Protein AF-A0A931T367-F1 (afdb_monomer_lite)

Structure (mmCIF, N/CA/C/O backbone):
data_AF-A0A931T367-F1
#
_entry.id   AF-A0A931T367-F1
#
loop_
_atom_site.group_PDB
_atom_site.id
_atom_site.type_symbol
_atom_site.label_atom_id
_atom_site.label_alt_id
_atom_site.label_comp_id
_atom_site.label_asym_id
_atom_site.label_entity_id
_atom_site.label_seq_id
_atom_site.pdbx_PDB_ins_code
_atom_site.Cartn_x
_atom_site.Cartn_y
_atom_site.Cartn_z
_atom_site.occupancy
_atom_site.B_iso_or_equiv
_atom_site.auth_seq_id
_atom_site.auth_comp_id
_atom_site.auth_asym_id
_atom_site.auth_atom_id
_atom_site.pdbx_PDB_model_num
ATOM 1 N N . MET A 1 1 ? -8.261 39.436 -50.505 1.00 39.38 1 MET A N 1
ATOM 2 C CA . MET A 1 1 ? -7.561 38.138 -50.625 1.00 39.38 1 MET A CA 1
ATOM 3 C C . MET A 1 1 ? -7.358 37.587 -49.219 1.00 39.38 1 MET A C 1
ATOM 5 O O . MET A 1 1 ? -6.882 38.332 -48.379 1.00 39.38 1 MET A O 1
ATOM 9 N N . ARG A 1 2 ? -7.862 36.361 -49.002 1.00 39.88 2 ARG A N 1
ATOM 10 C CA . ARG A 1 2 ? -7.730 35.391 -47.885 1.00 39.88 2 ARG A CA 1
ATOM 11 C C . ARG A 1 2 ? -6.931 35.831 -46.643 1.00 39.88 2 ARG A C 1
ATOM 13 O O . ARG A 1 2 ? -5.766 36.168 -46.765 1.00 39.88 2 ARG A O 1
ATOM 20 N N . ALA A 1 3 ? -7.563 35.941 -45.473 1.00 45.44 3 ALA A N 1
ATOM 21 C CA . ALA A 1 3 ? -8.066 34.885 -44.566 1.00 45.44 3 ALA A CA 1
ATOM 22 C C . ALA A 1 3 ? -7.026 34.544 -43.485 1.00 45.44 3 ALA A C 1
ATOM 24 O O . ALA A 1 3 ? -5.848 34.374 -43.778 1.00 45.44 3 ALA A O 1
ATOM 25 N N . GLY A 1 4 ? -7.498 34.548 -42.236 1.00 50.75 4 GLY A N 1
ATOM 26 C CA . GLY A 1 4 ? -6.706 34.659 -41.017 1.00 50.75 4 GLY A CA 1
ATOM 27 C C . GLY A 1 4 ? -5.719 33.524 -40.768 1.00 50.75 4 GLY A C 1
ATOM 28 O O . GLY A 1 4 ? -5.915 32.383 -41.181 1.00 50.75 4 GLY A O 1
ATOM 29 N N . ALA A 1 5 ? -4.661 33.880 -40.046 1.00 51.25 5 ALA A N 1
ATOM 30 C CA . ALA A 1 5 ? -3.706 32.948 -39.476 1.00 51.25 5 ALA A CA 1
ATOM 31 C C . ALA A 1 5 ? -4.426 31.938 -38.564 1.00 51.25 5 ALA A C 1
ATOM 33 O O . ALA A 1 5 ? -5.215 32.358 -37.711 1.00 51.25 5 ALA A O 1
ATOM 34 N N . PRO A 1 6 ? -4.160 30.625 -38.677 1.00 49.66 6 PRO A N 1
ATOM 35 C CA . PRO A 1 6 ? -4.564 29.704 -37.636 1.00 49.66 6 PRO A CA 1
ATOM 36 C C . PRO A 1 6 ? -3.592 29.870 -36.466 1.00 49.66 6 PRO A C 1
ATOM 38 O O . PRO A 1 6 ? -2.396 29.608 -36.589 1.00 49.66 6 PRO A O 1
ATOM 41 N N . ALA A 1 7 ? -4.111 30.314 -35.323 1.00 56.41 7 ALA A N 1
ATOM 42 C CA . ALA A 1 7 ? -3.457 30.122 -34.039 1.00 56.41 7 ALA A CA 1
ATOM 43 C C . ALA A 1 7 ? -3.343 28.608 -33.805 1.00 56.41 7 ALA A C 1
ATOM 45 O O . ALA A 1 7 ? -4.299 27.958 -33.382 1.00 56.41 7 ALA A O 1
ATOM 46 N N . VAL A 1 8 ? -2.199 28.025 -34.165 1.00 53.56 8 VAL A N 1
ATOM 47 C CA . VAL A 1 8 ? -1.907 26.626 -33.862 1.00 53.56 8 VAL A CA 1
ATOM 48 C C . VAL A 1 8 ? -1.686 26.551 -32.356 1.00 53.56 8 VAL A C 1
ATOM 50 O O . VAL A 1 8 ? -0.699 27.053 -31.826 1.00 53.56 8 VAL A O 1
ATOM 53 N N . TYR A 1 9 ? -2.677 25.992 -31.671 1.00 52.44 9 TYR A N 1
ATOM 54 C CA . TYR A 1 9 ? -2.682 25.739 -30.238 1.00 52.44 9 TYR A CA 1
ATOM 55 C C . TYR A 1 9 ? -1.512 24.799 -29.908 1.00 52.44 9 TYR A C 1
ATOM 57 O O . TYR A 1 9 ? -1.572 23.599 -30.177 1.00 52.44 9 TYR A O 1
ATOM 65 N N . SER A 1 10 ? -0.419 25.336 -29.365 1.00 56.19 10 SER A N 1
ATOM 66 C CA . SER A 1 10 ? 0.663 24.516 -28.819 1.00 56.19 10 SER A CA 1
ATOM 67 C C . SER A 1 10 ? 0.152 23.808 -27.567 1.00 56.19 10 SER A C 1
ATOM 69 O O . SER A 1 10 ? 0.165 24.375 -26.479 1.00 56.19 10 SER A O 1
ATOM 71 N N . PHE A 1 11 ? -0.308 22.565 -27.704 1.00 62.78 11 PHE A N 1
ATOM 72 C CA . PHE A 1 11 ? -0.511 21.683 -26.557 1.00 62.78 11 PHE A CA 1
ATOM 73 C C . PHE A 1 11 ? 0.864 21.187 -26.088 1.00 62.78 11 PHE A C 1
ATOM 75 O O . PHE A 1 11 ? 1.372 20.162 -26.546 1.00 62.78 11 PHE A O 1
ATOM 82 N N . SER A 1 12 ? 1.523 21.959 -25.227 1.00 79.06 12 SER A N 1
ATOM 83 C CA . SER A 1 12 ? 2.775 21.550 -24.595 1.00 79.06 12 SER A CA 1
ATOM 84 C C . SER A 1 12 ? 2.470 20.654 -23.394 1.00 79.06 12 SER A C 1
ATOM 86 O O . SER A 1 12 ? 2.177 21.151 -22.312 1.00 79.06 12 SER A O 1
ATOM 88 N N . MET A 1 13 ? 2.539 19.339 -23.602 1.00 83.81 13 MET A N 1
ATOM 89 C CA . MET A 1 13 ? 2.436 18.334 -22.538 1.00 83.81 13 MET A CA 1
ATOM 90 C C . MET A 1 13 ? 3.647 18.401 -21.594 1.00 83.81 13 MET A C 1
ATOM 92 O O . MET A 1 13 ? 4.792 18.467 -22.069 1.00 83.81 13 MET A O 1
ATOM 96 N N . THR A 1 14 ? 3.404 18.341 -20.285 1.00 91.19 14 THR A N 1
ATOM 97 C CA . THR A 1 14 ? 4.441 18.355 -19.242 1.00 91.19 14 THR A CA 1
ATOM 98 C C . THR A 1 14 ? 5.245 17.048 -19.229 1.00 91.19 14 THR A C 1
ATOM 100 O O . THR A 1 14 ? 4.856 16.039 -19.823 1.00 91.19 14 THR A O 1
ATOM 103 N N . LEU A 1 15 ? 6.414 17.049 -18.578 1.00 87.62 15 LEU A N 1
ATOM 104 C CA . LEU A 1 15 ? 7.234 15.838 -18.447 1.00 87.62 15 LEU A CA 1
ATOM 105 C C . LEU A 1 15 ? 6.513 14.746 -17.639 1.00 87.62 15 LEU A C 1
ATOM 107 O O . LEU A 1 15 ? 6.605 13.572 -17.988 1.00 87.62 15 LEU A O 1
ATOM 111 N N . GLU A 1 16 ? 5.756 15.138 -16.615 1.00 89.12 16 GLU A N 1
ATOM 112 C CA . GLU A 1 16 ? 4.952 14.231 -15.792 1.00 89.12 16 GLU A CA 1
ATOM 113 C C . GLU A 1 16 ? 3.849 13.561 -16.615 1.00 89.12 16 GLU A C 1
ATOM 115 O O . GLU A 1 16 ? 3.730 12.338 -16.603 1.00 89.12 16 GLU A O 1
ATOM 120 N N . GLU A 1 17 ? 3.101 14.334 -17.407 1.00 91.38 17 GLU A N 1
ATOM 121 C CA . GLU A 1 17 ? 2.050 13.814 -18.291 1.00 91.38 17 GLU A CA 1
ATOM 122 C C . GLU A 1 17 ? 2.619 12.856 -19.351 1.00 91.38 17 GLU A C 1
ATOM 124 O O . GLU A 1 17 ? 2.017 11.823 -19.664 1.00 91.38 17 GLU A O 1
ATOM 129 N N . LYS A 1 18 ? 3.810 13.164 -19.887 1.00 91.50 18 LYS A N 1
ATOM 130 C CA . LYS A 1 18 ? 4.534 12.265 -20.801 1.00 91.50 18 LYS A CA 1
ATOM 131 C C . LYS A 1 18 ? 4.945 10.973 -20.100 1.00 91.50 18 LYS A C 1
ATOM 133 O O . LYS A 1 18 ? 4.772 9.903 -20.679 1.00 91.50 18 LYS A O 1
ATOM 138 N N . GLY A 1 19 ? 5.460 11.066 -18.874 1.00 92.38 19 GLY A N 1
ATOM 139 C CA . GLY A 1 19 ? 5.850 9.916 -18.061 1.00 92.38 19 GLY A CA 1
ATOM 140 C C . GLY A 1 19 ? 4.665 9.008 -17.741 1.00 92.38 19 GLY A C 1
ATOM 141 O O . GLY A 1 19 ? 4.730 7.806 -17.986 1.00 92.38 19 GLY A O 1
ATOM 142 N N . GLN A 1 20 ? 3.548 9.583 -17.291 1.00 95.06 20 GLN A N 1
ATOM 143 C CA . GLN A 1 20 ? 2.322 8.840 -16.998 1.00 95.06 20 GLN A CA 1
ATOM 144 C C . GLN A 1 20 ? 1.791 8.103 -18.232 1.00 95.06 20 GLN A C 1
ATOM 146 O O . GLN A 1 20 ? 1.435 6.930 -18.142 1.00 95.06 20 GLN A O 1
ATOM 151 N N . ARG A 1 21 ? 1.794 8.753 -19.404 1.00 95.19 21 ARG A N 1
ATOM 152 C CA . ARG A 1 21 ? 1.399 8.109 -20.666 1.00 95.19 21 ARG A CA 1
ATOM 153 C C . ARG A 1 21 ? 2.351 6.992 -21.076 1.00 95.19 21 ARG A C 1
ATOM 155 O O . ARG A 1 21 ? 1.885 5.915 -21.430 1.00 95.19 21 ARG A O 1
ATOM 162 N N . ALA A 1 22 ? 3.660 7.238 -21.037 1.00 95.44 22 ALA A N 1
ATOM 163 C CA . ALA A 1 22 ? 4.663 6.257 -21.447 1.00 95.44 22 ALA A CA 1
ATOM 164 C C . ALA A 1 22 ? 4.643 4.994 -20.571 1.00 95.44 22 ALA A C 1
ATOM 166 O O . ALA A 1 22 ? 4.891 3.900 -21.069 1.00 95.44 22 ALA A O 1
ATOM 167 N N . LEU A 1 23 ? 4.324 5.145 -19.284 1.00 94.56 23 LEU A N 1
ATOM 168 C CA . LEU A 1 23 ? 4.218 4.044 -18.326 1.00 94.56 23 LEU A CA 1
ATOM 169 C C . LEU A 1 23 ? 2.829 3.387 -18.292 1.00 94.56 23 LEU A C 1
ATOM 171 O O . LEU A 1 23 ? 2.621 2.483 -17.487 1.00 94.56 23 LEU A O 1
ATOM 175 N N . GLU A 1 24 ? 1.877 3.845 -19.114 1.00 97.50 24 GLU A N 1
ATOM 176 C CA . GLU A 1 24 ? 0.459 3.467 -19.023 1.00 97.50 24 GLU A CA 1
ATOM 177 C C . GLU A 1 24 ? -0.078 3.566 -17.580 1.00 97.50 24 GLU A C 1
ATOM 179 O O . GLU A 1 24 ? -0.768 2.668 -17.092 1.00 97.50 24 GLU A O 1
ATOM 184 N N . TRP A 1 25 ? 0.265 4.647 -16.871 1.00 96.56 25 TRP A N 1
ATOM 185 C CA . TRP A 1 25 ? 0.099 4.745 -15.419 1.00 96.56 25 TRP A CA 1
ATOM 186 C C . TRP A 1 25 ? -1.339 4.467 -14.972 1.00 96.56 25 TRP A C 1
ATOM 188 O O . TRP A 1 25 ? -1.551 3.607 -14.123 1.00 96.56 25 TRP A O 1
ATOM 198 N N . ASP A 1 26 ? -2.340 5.065 -15.622 1.00 96.88 26 ASP A N 1
ATOM 199 C CA . ASP A 1 26 ? -3.761 4.833 -15.309 1.00 96.88 26 ASP A CA 1
ATOM 200 C C . ASP A 1 26 ? -4.159 3.351 -15.385 1.00 96.88 26 ASP A C 1
ATOM 202 O O . ASP A 1 26 ? -4.927 2.848 -14.559 1.00 96.88 26 ASP A O 1
ATOM 206 N N . ARG A 1 27 ? -3.610 2.619 -16.360 1.00 98.06 27 ARG A N 1
ATOM 207 C CA . ARG A 1 27 ? -3.857 1.184 -16.520 1.00 98.06 27 ARG A CA 1
ATOM 208 C C . ARG A 1 27 ? -3.215 0.393 -15.384 1.00 98.06 27 ARG A C 1
ATOM 210 O O . ARG A 1 27 ? -3.835 -0.539 -14.867 1.00 98.06 27 ARG A O 1
ATOM 217 N N . LEU A 1 28 ? -2.004 0.767 -14.971 1.00 96.44 28 LEU A N 1
ATOM 218 C CA . LEU A 1 28 ? -1.343 0.179 -13.808 1.00 96.44 28 LEU A CA 1
ATOM 219 C C . LEU A 1 28 ? -2.154 0.428 -12.528 1.00 96.44 28 LEU A C 1
ATOM 221 O O . LEU A 1 28 ? -2.442 -0.527 -11.805 1.00 96.44 28 LEU A O 1
ATOM 225 N N . LEU A 1 29 ? -2.595 1.667 -12.282 1.00 97.69 29 LEU A N 1
ATOM 226 C CA . LEU A 1 29 ? -3.424 2.020 -11.123 1.00 97.69 29 LEU A CA 1
ATOM 227 C C . LEU A 1 29 ? -4.724 1.206 -11.095 1.00 97.69 29 LEU A C 1
ATOM 229 O O . LEU A 1 29 ? -5.084 0.651 -10.055 1.00 97.69 29 LEU A O 1
ATOM 233 N N . ALA A 1 30 ? -5.389 1.045 -12.243 1.00 98.31 30 ALA A N 1
ATOM 234 C CA . ALA A 1 30 ? -6.577 0.204 -12.362 1.00 98.31 30 ALA A CA 1
ATOM 235 C C . ALA A 1 30 ? -6.286 -1.275 -12.040 1.00 98.31 30 ALA A C 1
ATOM 237 O O . ALA A 1 30 ? -7.068 -1.931 -11.346 1.00 98.31 30 ALA A O 1
ATOM 238 N N . HIS A 1 31 ? -5.149 -1.809 -12.500 1.00 97.88 31 HIS A N 1
ATOM 239 C CA . HIS A 1 31 ? -4.741 -3.186 -12.211 1.00 97.88 31 HIS A CA 1
ATOM 240 C C . HIS A 1 31 ? -4.412 -3.430 -10.734 1.00 97.88 31 HIS A C 1
ATOM 242 O O . HIS A 1 31 ? -4.719 -4.519 -10.232 1.00 97.88 31 HIS A O 1
ATOM 248 N N . LEU A 1 32 ? -3.816 -2.446 -10.054 1.00 96.38 32 LEU A N 1
ATOM 249 C CA . LEU A 1 32 ? -3.560 -2.487 -8.612 1.00 96.38 32 LEU A CA 1
ATOM 250 C C . LEU A 1 32 ? -4.870 -2.393 -7.824 1.00 96.38 32 LEU A C 1
ATOM 252 O O . LEU A 1 32 ? -5.143 -3.232 -6.969 1.00 96.38 32 LEU A O 1
ATOM 256 N N . ALA A 1 33 ? -5.728 -1.435 -8.176 1.00 97.69 33 ALA A N 1
ATOM 257 C CA . ALA A 1 33 ? -7.015 -1.210 -7.528 1.00 97.69 33 ALA A CA 1
ATOM 258 C C . ALA A 1 33 ? -7.934 -2.441 -7.595 1.00 97.69 33 ALA A C 1
ATOM 260 O O . ALA A 1 33 ? -8.630 -2.748 -6.630 1.00 97.69 33 ALA A O 1
ATOM 261 N N . ALA A 1 34 ? -7.905 -3.183 -8.706 1.00 97.75 34 ALA A N 1
ATOM 262 C CA . ALA A 1 34 ? -8.657 -4.428 -8.866 1.00 97.75 34 ALA A CA 1
ATOM 263 C C . ALA A 1 34 ? -8.182 -5.576 -7.951 1.00 97.75 34 ALA A C 1
ATOM 265 O O . ALA A 1 34 ? -8.910 -6.549 -7.777 1.00 97.75 34 ALA A O 1
ATOM 266 N N . ARG A 1 35 ? -6.972 -5.481 -7.385 1.00 93.56 35 ARG A N 1
ATOM 267 C CA . ARG A 1 35 ? -6.368 -6.487 -6.492 1.00 93.56 35 ARG A CA 1
ATOM 268 C C . ARG A 1 35 ? -6.320 -6.045 -5.032 1.00 93.56 35 ARG A C 1
ATOM 270 O O . ARG A 1 35 ? -5.871 -6.810 -4.184 1.00 93.56 35 ARG A O 1
ATOM 277 N N . ALA A 1 36 ? -6.761 -4.826 -4.731 1.00 91.69 36 ALA A N 1
ATOM 278 C CA . ALA A 1 36 ? -6.803 -4.333 -3.367 1.00 91.69 36 ALA A CA 1
ATOM 279 C C . ALA A 1 36 ? -7.840 -5.112 -2.541 1.00 91.69 36 ALA A C 1
ATOM 281 O O . ALA A 1 36 ? -8.985 -5.278 -2.958 1.00 91.69 36 ALA A O 1
ATOM 282 N N . ALA A 1 37 ? -7.441 -5.551 -1.346 1.00 88.81 37 ALA A N 1
ATOM 283 C CA . ALA A 1 37 ? -8.303 -6.312 -0.440 1.00 88.81 37 ALA A CA 1
ATOM 284 C C . ALA A 1 37 ? -9.363 -5.449 0.275 1.00 88.81 37 ALA A C 1
ATOM 286 O O . ALA A 1 37 ? -10.316 -5.984 0.835 1.00 88.81 37 ALA A O 1
ATOM 287 N N . THR A 1 38 ? -9.204 -4.121 0.276 1.00 88.75 38 THR A N 1
ATOM 288 C CA . THR A 1 38 ? -10.078 -3.180 0.996 1.00 88.75 38 THR A CA 1
ATOM 289 C C . THR A 1 38 ? -10.486 -2.009 0.103 1.00 88.75 38 THR A C 1
ATOM 291 O O . THR A 1 38 ? -9.779 -1.655 -0.845 1.00 88.75 38 THR A O 1
ATOM 294 N N . SER A 1 39 ? -11.621 -1.374 0.412 1.00 89.62 39 SER A N 1
ATOM 295 C CA . SER A 1 39 ? -12.085 -0.161 -0.282 1.00 89.62 39 SER A CA 1
ATOM 296 C C . SER A 1 39 ? -11.087 0.993 -0.147 1.00 89.62 39 SER A C 1
ATOM 298 O O . SER A 1 39 ? -10.795 1.660 -1.136 1.00 89.62 39 SER A O 1
ATOM 300 N N . LEU A 1 40 ? -10.502 1.166 1.043 1.00 91.62 40 LEU A N 1
ATOM 301 C CA . LEU A 1 40 ? -9.431 2.132 1.293 1.00 91.62 40 LEU A CA 1
ATOM 302 C C . LEU A 1 40 ? -8.195 1.843 0.435 1.00 91.62 40 LEU A C 1
ATOM 304 O O . LEU A 1 40 ? -7.659 2.749 -0.195 1.00 91.62 40 LEU A O 1
ATOM 308 N N . GLY A 1 41 ? -7.758 0.582 0.366 1.00 92.12 41 GLY A N 1
ATOM 309 C CA . GLY A 1 41 ? -6.638 0.181 -0.486 1.00 92.12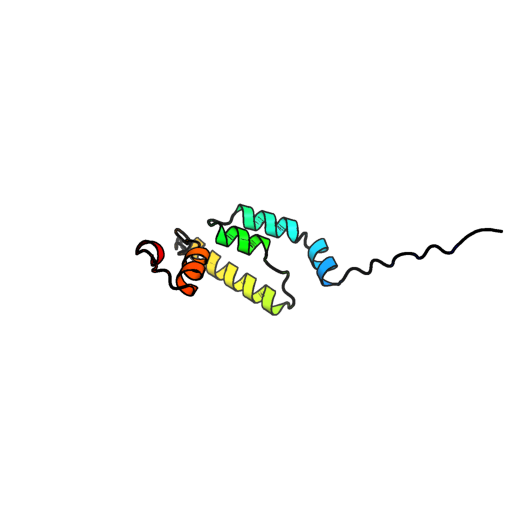 41 GLY A CA 1
ATOM 310 C C . GLY A 1 41 ? -6.923 0.449 -1.963 1.00 92.12 41 GLY A C 1
ATOM 311 O O . GLY A 1 41 ? -6.069 0.977 -2.668 1.00 92.12 41 GLY A O 1
ATOM 312 N N . ARG A 1 42 ? -8.151 0.168 -2.418 1.00 95.12 42 ARG A N 1
ATOM 313 C CA . ARG A 1 42 ? -8.591 0.453 -3.788 1.00 95.12 42 ARG A CA 1
ATOM 314 C C . ARG A 1 42 ? -8.515 1.945 -4.104 1.00 95.12 42 ARG A C 1
ATOM 316 O O . ARG A 1 42 ? -7.977 2.307 -5.145 1.00 95.12 42 ARG A O 1
ATOM 323 N N . GLU A 1 43 ? -9.035 2.794 -3.221 1.00 95.50 43 GLU A N 1
ATOM 324 C CA . GLU A 1 43 ? -8.952 4.253 -3.359 1.00 95.50 43 GLU A CA 1
ATOM 325 C C . GLU A 1 43 ? -7.492 4.713 -3.416 1.00 95.50 43 GLU A C 1
ATOM 327 O O . GLU A 1 43 ? -7.111 5.418 -4.347 1.00 95.50 43 GLU A O 1
ATOM 332 N N . ARG A 1 44 ? -6.648 4.227 -2.494 1.00 94.75 44 ARG A N 1
ATOM 333 C CA . ARG A 1 44 ? -5.213 4.546 -2.463 1.00 94.75 44 ARG A CA 1
ATOM 334 C C . ARG A 1 44 ? -4.492 4.156 -3.749 1.00 94.75 44 ARG A C 1
ATOM 336 O O . ARG A 1 44 ? -3.682 4.942 -4.231 1.00 94.75 44 ARG A O 1
ATOM 343 N N . CYS A 1 45 ? -4.792 2.986 -4.316 1.00 96.69 45 CYS A N 1
ATOM 344 C CA . CYS A 1 45 ? -4.238 2.567 -5.601 1.00 96.69 45 CYS A CA 1
ATOM 345 C C . CYS A 1 45 ? -4.669 3.491 -6.741 1.00 96.69 45 CYS A C 1
ATOM 347 O O . CYS A 1 45 ? -3.852 3.788 -7.596 1.00 96.69 45 CYS A O 1
ATOM 349 N N . LEU A 1 46 ? -5.920 3.958 -6.772 1.00 97.75 46 LEU A N 1
ATOM 350 C CA . LEU A 1 46 ? -6.408 4.832 -7.848 1.00 97.75 46 LEU A CA 1
ATOM 351 C C . LEU A 1 46 ? -5.833 6.251 -7.786 1.00 97.75 46 LEU A C 1
ATOM 353 O O . LEU A 1 46 ? -5.803 6.935 -8.803 1.00 97.75 46 LEU A O 1
ATOM 357 N N . THR A 1 47 ? -5.386 6.696 -6.613 1.00 96.31 47 THR A N 1
ATOM 358 C CA . THR A 1 47 ? -4.849 8.048 -6.406 1.00 96.31 47 THR A CA 1
ATOM 359 C C . THR A 1 47 ? -3.328 8.078 -6.255 1.00 96.31 47 THR A C 1
ATOM 361 O O . THR A 1 47 ? -2.792 9.087 -5.800 1.00 96.31 47 THR A O 1
ATOM 364 N N . LEU A 1 48 ? -2.622 6.978 -6.539 1.00 94.88 48 LEU A N 1
ATOM 365 C CA . LEU A 1 48 ? -1.172 6.916 -6.353 1.00 94.88 48 LEU A CA 1
ATOM 366 C C . LEU A 1 48 ? -0.473 7.797 -7.409 1.00 94.88 48 LEU A C 1
ATOM 368 O O . LEU A 1 48 ? -0.593 7.519 -8.609 1.00 94.88 48 LEU A O 1
ATOM 372 N N . PRO A 1 49 ? 0.254 8.854 -7.003 1.00 93.25 49 PRO A N 1
ATOM 373 C CA . PRO A 1 49 ? 0.954 9.703 -7.953 1.00 93.25 49 PRO A CA 1
ATOM 374 C C . PRO A 1 49 ? 2.158 8.965 -8.542 1.00 93.25 49 PRO A C 1
ATOM 376 O O . PRO A 1 49 ? 2.751 8.095 -7.899 1.00 93.25 49 PRO A O 1
ATOM 379 N N . LEU A 1 50 ? 2.552 9.353 -9.756 1.00 93.75 50 LEU A N 1
ATOM 380 C CA . LEU A 1 50 ? 3.875 9.000 -10.257 1.00 93.75 50 LEU A CA 1
ATOM 381 C C . LEU A 1 50 ? 4.919 9.668 -9.348 1.00 93.75 50 LEU A C 1
ATOM 383 O O . LEU A 1 50 ? 4.784 10.848 -9.024 1.00 93.75 50 LEU A O 1
ATOM 387 N N . ALA A 1 51 ? 5.934 8.919 -8.919 1.00 94.12 51 ALA A N 1
ATOM 388 C CA . ALA A 1 51 ? 6.996 9.461 -8.077 1.00 94.12 51 ALA A CA 1
ATOM 389 C C . ALA A 1 51 ? 7.728 10.605 -8.799 1.00 94.12 51 ALA A C 1
ATOM 391 O O . ALA A 1 51 ? 8.071 10.470 -9.975 1.00 94.12 51 ALA A O 1
ATOM 392 N N . ALA A 1 52 ? 7.976 11.707 -8.090 1.00 91.50 52 ALA A N 1
ATOM 393 C CA . ALA A 1 52 ? 8.679 12.863 -8.646 1.00 91.50 52 ALA A CA 1
ATOM 394 C C . ALA A 1 52 ? 10.190 12.609 -8.738 1.00 91.50 52 ALA A C 1
ATOM 396 O O . ALA A 1 52 ? 10.846 13.073 -9.664 1.00 91.50 52 ALA A O 1
ATOM 397 N N . GLU A 1 53 ? 1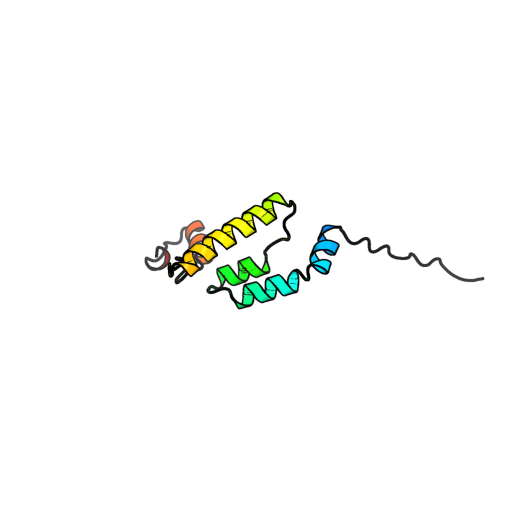0.723 11.817 -7.803 1.00 94.00 53 GLU A N 1
ATOM 398 C CA . GLU A 1 53 ? 12.140 11.476 -7.720 1.00 94.00 53 GLU A CA 1
ATOM 399 C C . GLU A 1 53 ? 12.369 9.963 -7.772 1.00 94.00 53 GLU A C 1
ATOM 401 O O . GLU A 1 53 ? 11.576 9.155 -7.279 1.00 94.00 53 GLU A O 1
ATOM 406 N N . VAL A 1 54 ? 13.521 9.562 -8.311 1.00 94.56 54 VAL A N 1
ATOM 407 C CA . VAL A 1 54 ? 13.902 8.143 -8.402 1.00 94.56 54 VAL A CA 1
ATOM 408 C C . VAL A 1 54 ? 14.040 7.502 -7.016 1.00 94.56 54 VAL A C 1
ATOM 410 O O . VAL A 1 54 ? 13.733 6.321 -6.864 1.00 94.56 54 VAL A O 1
ATOM 413 N N . SER A 1 55 ? 14.486 8.249 -6.001 1.00 97.75 55 SER A N 1
ATOM 414 C CA . SER A 1 55 ? 14.586 7.748 -4.622 1.00 97.75 55 SER A CA 1
ATOM 415 C C . SER A 1 55 ? 13.224 7.339 -4.064 1.00 97.75 55 SER A C 1
ATOM 417 O O . SER A 1 55 ? 13.098 6.227 -3.565 1.00 97.75 55 SER A O 1
ATOM 419 N N . GLN A 1 56 ? 12.191 8.164 -4.257 1.00 97.00 56 GLN A N 1
ATOM 420 C CA . GLN A 1 56 ? 10.820 7.871 -3.822 1.00 97.00 56 GLN A CA 1
ATOM 421 C C . GLN A 1 56 ? 10.275 6.599 -4.484 1.00 97.00 56 GLN A C 1
ATOM 423 O O . GLN A 1 56 ? 9.657 5.762 -3.830 1.00 97.00 56 GLN A O 1
ATOM 428 N N . ALA A 1 57 ? 10.537 6.419 -5.785 1.00 94.88 57 ALA A N 1
ATOM 429 C CA . ALA A 1 57 ? 10.151 5.196 -6.487 1.00 94.88 57 ALA A CA 1
ATOM 430 C C . ALA A 1 57 ? 10.871 3.961 -5.920 1.00 94.88 57 ALA A C 1
ATOM 432 O O . ALA A 1 57 ? 10.260 2.906 -5.757 1.00 94.88 57 ALA A O 1
ATOM 433 N N . ARG A 1 58 ? 12.167 4.083 -5.605 1.00 98.06 58 ARG A N 1
ATOM 434 C CA . ARG A 1 58 ? 12.956 2.995 -5.007 1.00 98.06 58 ARG A CA 1
ATOM 435 C C . ARG A 1 58 ? 12.470 2.639 -3.608 1.00 98.06 58 ARG A C 1
ATOM 437 O O . ARG A 1 58 ? 12.366 1.455 -3.315 1.00 98.06 58 ARG A O 1
ATOM 444 N N . GLU A 1 59 ? 12.149 3.632 -2.787 1.00 98.12 59 GLU A N 1
ATOM 445 C CA . GLU A 1 59 ? 11.588 3.437 -1.446 1.00 98.12 59 GLU A CA 1
ATOM 446 C C . GLU A 1 59 ? 10.254 2.684 -1.512 1.00 98.12 59 GLU A C 1
ATOM 448 O O . GLU A 1 59 ? 10.119 1.629 -0.898 1.00 98.12 59 GLU A O 1
ATOM 453 N N . ALA A 1 60 ? 9.315 3.121 -2.359 1.00 95.62 60 ALA A N 1
ATOM 454 C CA . ALA A 1 60 ? 8.028 2.437 -2.525 1.00 95.62 60 ALA A CA 1
ATOM 455 C C . ALA A 1 60 ? 8.176 0.982 -3.028 1.00 95.62 60 ALA A C 1
ATOM 457 O O . ALA A 1 60 ? 7.447 0.078 -2.607 1.00 95.62 60 ALA A O 1
ATOM 458 N N . LEU A 1 61 ? 9.135 0.727 -3.926 1.00 96.44 61 LEU A N 1
ATOM 459 C CA . LEU A 1 61 ? 9.447 -0.628 -4.395 1.00 96.44 61 LEU A CA 1
ATOM 460 C C . LEU A 1 61 ? 10.099 -1.485 -3.302 1.00 96.44 61 LEU A C 1
ATOM 462 O O . LEU A 1 61 ? 9.834 -2.687 -3.235 1.00 96.44 61 LEU A O 1
ATOM 466 N N . GLN A 1 62 ? 10.926 -0.883 -2.448 1.00 98.25 62 GLN A N 1
ATOM 467 C CA . GLN A 1 62 ? 11.544 -1.552 -1.309 1.00 98.25 62 GLN A CA 1
ATOM 468 C C . GLN A 1 62 ? 10.481 -1.961 -0.280 1.00 98.25 62 GLN A C 1
ATOM 470 O O . GLN A 1 62 ? 10.418 -3.138 0.069 1.00 98.25 62 GLN A O 1
ATOM 475 N N . GLU A 1 63 ? 9.572 -1.058 0.100 1.00 96.00 63 GLU A N 1
ATOM 476 C CA . GLU A 1 63 ? 8.427 -1.368 0.975 1.00 96.00 63 GLU A CA 1
ATOM 477 C C . GLU A 1 63 ? 7.570 -2.510 0.405 1.00 96.00 63 GLU A C 1
ATOM 479 O O . GLU A 1 63 ? 7.189 -3.448 1.109 1.00 96.00 63 GLU A O 1
ATOM 484 N N . THR A 1 64 ? 7.313 -2.479 -0.907 1.00 94.50 64 THR A N 1
ATOM 485 C CA . THR A 1 64 ? 6.574 -3.545 -1.602 1.00 94.50 64 THR A CA 1
ATOM 486 C C . THR A 1 64 ? 7.321 -4.880 -1.539 1.00 94.50 64 THR A C 1
ATOM 488 O O . THR A 1 64 ? 6.705 -5.929 -1.345 1.00 94.50 64 THR A O 1
ATOM 491 N N . SER A 1 65 ? 8.646 -4.853 -1.689 1.00 97.12 65 SER A N 1
ATOM 492 C CA . SER A 1 65 ? 9.497 -6.046 -1.630 1.00 97.12 65 SER A CA 1
ATOM 493 C C . SER A 1 65 ? 9.532 -6.643 -0.223 1.00 97.12 65 SER A C 1
ATOM 495 O O . SER A 1 65 ? 9.474 -7.862 -0.072 1.00 97.12 65 SER A O 1
ATOM 497 N N . GLU A 1 66 ? 9.558 -5.805 0.811 1.00 95.44 66 GLU A N 1
ATOM 498 C CA . GLU A 1 66 ? 9.473 -6.230 2.211 1.00 95.44 66 GLU A CA 1
ATOM 499 C C . GLU A 1 66 ? 8.115 -6.860 2.523 1.00 95.44 66 GLU A C 1
ATOM 501 O O . GLU A 1 66 ? 8.058 -7.972 3.052 1.00 95.44 66 GLU A O 1
ATOM 506 N N . ALA A 1 67 ? 7.020 -6.210 2.121 1.00 92.12 67 ALA A N 1
ATOM 507 C CA . ALA A 1 67 ? 5.677 -6.764 2.259 1.00 92.12 67 ALA A CA 1
ATOM 508 C C . ALA A 1 67 ? 5.543 -8.106 1.521 1.00 92.12 67 ALA A C 1
ATOM 510 O O . ALA A 1 67 ? 4.981 -9.061 2.060 1.00 92.12 67 ALA A O 1
ATOM 511 N N . ARG A 1 68 ? 6.111 -8.214 0.314 1.00 93.62 68 ARG A N 1
ATOM 512 C CA . ARG A 1 68 ? 6.148 -9.468 -0.442 1.00 93.62 68 ARG A CA 1
ATOM 513 C C . ARG A 1 68 ? 6.936 -10.554 0.288 1.00 93.62 68 ARG A C 1
ATOM 515 O O . ARG A 1 68 ? 6.457 -11.679 0.368 1.00 93.62 68 ARG A O 1
ATOM 522 N N . ALA A 1 69 ? 8.090 -10.220 0.859 1.00 95.06 69 ALA A N 1
ATOM 523 C CA . ALA A 1 69 ? 8.903 -11.165 1.618 1.00 95.06 69 ALA A CA 1
ATOM 524 C C . ALA A 1 69 ? 8.191 -11.683 2.880 1.00 95.06 69 ALA A C 1
ATOM 526 O O . ALA A 1 69 ? 8.418 -12.824 3.276 1.00 95.06 69 ALA A O 1
ATOM 527 N N . LEU A 1 70 ? 7.327 -10.877 3.509 1.00 92.88 70 LEU A N 1
ATOM 528 C CA . LEU A 1 70 ? 6.459 -11.343 4.596 1.00 92.88 70 LEU A CA 1
ATOM 529 C C . LEU A 1 70 ? 5.424 -12.351 4.081 1.00 92.88 70 LEU A C 1
ATOM 531 O O . LEU A 1 70 ? 5.278 -13.422 4.667 1.00 92.88 70 LEU A O 1
ATOM 535 N N . LEU A 1 71 ? 4.764 -12.045 2.960 1.00 90.00 71 LEU A N 1
ATOM 536 C CA . LEU A 1 71 ? 3.787 -12.945 2.338 1.00 90.00 71 LEU A CA 1
ATOM 537 C C . LEU A 1 71 ? 4.415 -14.277 1.907 1.00 90.00 71 LEU A C 1
ATOM 539 O O . LEU A 1 71 ? 3.822 -15.325 2.130 1.00 90.00 71 LEU A O 1
ATOM 543 N N . ASP A 1 72 ? 5.626 -14.252 1.343 1.00 94.50 72 ASP A N 1
ATOM 544 C CA . ASP A 1 72 ? 6.355 -15.463 0.934 1.00 94.50 72 ASP A CA 1
ATOM 545 C C . ASP A 1 72 ? 6.787 -16.336 2.131 1.00 94.50 72 ASP A C 1
ATOM 547 O O . ASP A 1 72 ? 7.171 -17.489 1.950 1.00 94.50 72 ASP A O 1
ATOM 551 N N . ARG A 1 73 ? 6.727 -15.801 3.357 1.00 94.56 73 ARG A N 1
ATOM 552 C CA . ARG A 1 73 ? 6.944 -16.534 4.618 1.00 94.56 73 ARG A CA 1
ATOM 553 C C . ARG A 1 73 ? 5.632 -16.978 5.275 1.00 94.56 73 ARG A C 1
ATOM 555 O O . ARG A 1 73 ? 5.632 -17.272 6.468 1.00 94.56 73 ARG A O 1
ATOM 562 N N . ASP A 1 74 ? 4.526 -16.959 4.531 1.00 88.44 74 ASP A N 1
ATOM 563 C CA . ASP A 1 74 ? 3.167 -17.238 5.012 1.00 88.44 74 ASP A CA 1
ATOM 564 C C . ASP A 1 74 ? 2.723 -16.333 6.179 1.00 88.44 74 ASP A C 1
ATOM 566 O O . ASP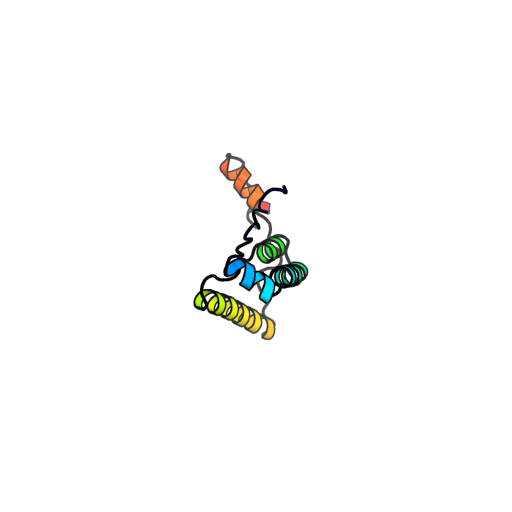 A 1 74 ? 1.814 -16.667 6.945 1.00 88.44 74 ASP A O 1
ATOM 570 N N . LEU A 1 75 ? 3.342 -15.154 6.326 1.00 85.19 75 LEU A N 1
ATOM 571 C CA . LEU A 1 75 ? 2.909 -14.164 7.306 1.00 85.19 75 LEU A CA 1
ATOM 572 C C . LEU A 1 75 ? 1.733 -13.368 6.745 1.00 8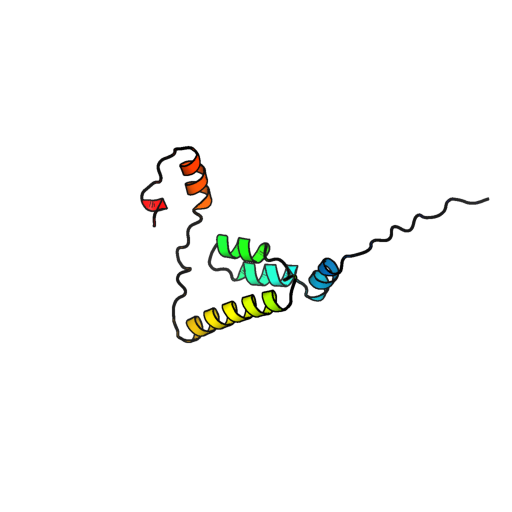5.19 75 LEU A C 1
ATOM 574 O O . LEU A 1 75 ? 1.773 -12.830 5.638 1.00 85.19 75 LEU A O 1
ATOM 578 N N . VAL A 1 76 ? 0.681 -13.254 7.552 1.00 78.31 76 VAL A N 1
ATOM 579 C CA . VAL A 1 76 ? -0.499 -12.464 7.208 1.00 78.31 76 VAL A CA 1
ATOM 580 C C . VAL A 1 76 ? -0.203 -10.991 7.469 1.00 78.31 76 VAL A C 1
ATOM 582 O O . VAL A 1 76 ? 0.088 -10.594 8.596 1.00 78.31 76 VAL A O 1
ATOM 585 N N . LEU A 1 77 ? -0.321 -10.159 6.433 1.00 78.50 77 LEU A N 1
ATOM 586 C CA . LEU A 1 77 ? -0.334 -8.711 6.620 1.00 78.50 77 LEU A CA 1
ATOM 587 C C . LEU A 1 77 ? -1.636 -8.318 7.340 1.00 78.50 77 LEU A C 1
ATOM 589 O O . LEU A 1 77 ? -2.705 -8.743 6.886 1.00 78.50 77 LEU A O 1
ATOM 593 N N . PRO A 1 78 ? -1.594 -7.489 8.403 1.00 75.31 78 PRO A N 1
ATOM 594 C CA . PRO A 1 78 ? -2.763 -7.101 9.199 1.00 75.31 78 PRO A CA 1
ATOM 595 C C . PRO A 1 78 ? -3.643 -6.078 8.457 1.00 75.31 78 PRO A C 1
ATOM 597 O O . PRO A 1 78 ? -3.887 -4.969 8.916 1.00 75.31 78 PRO A O 1
ATOM 600 N N . THR A 1 79 ? -4.081 -6.435 7.253 1.00 74.94 79 THR A N 1
ATOM 601 C CA . THR A 1 79 ? -4.922 -5.611 6.372 1.00 74.94 79 THR A CA 1
ATOM 602 C C . THR A 1 79 ? -6.362 -6.117 6.319 1.00 74.94 79 THR A C 1
ATOM 604 O O . THR A 1 79 ? -7.266 -5.370 5.940 1.00 74.94 79 THR A O 1
ATOM 607 N N . ALA A 1 80 ? -6.597 -7.368 6.730 1.00 67.56 80 ALA A N 1
ATOM 608 C CA . ALA A 1 80 ? -7.931 -7.928 6.881 1.00 67.56 80 ALA A CA 1
ATOM 609 C C . ALA A 1 80 ? -8.663 -7.228 8.036 1.00 67.56 80 ALA A C 1
ATOM 611 O O . ALA A 1 80 ? -8.172 -7.205 9.160 1.00 67.56 80 ALA A O 1
ATOM 612 N N . GLY A 1 81 ? -9.839 -6.666 7.750 1.00 72.19 81 GLY A N 1
ATOM 613 C CA . GLY A 1 81 ? -10.668 -5.991 8.752 1.00 72.19 81 GLY A CA 1
ATOM 614 C C . GLY A 1 81 ? -10.444 -4.483 8.886 1.00 72.19 81 GLY A C 1
ATOM 615 O O . GLY A 1 81 ? -11.113 -3.874 9.712 1.00 72.19 81 GLY A O 1
ATOM 616 N N . LEU A 1 82 ? -9.581 -3.861 8.067 1.00 80.88 82 LEU A N 1
ATOM 617 C CA . LEU A 1 82 ? -9.446 -2.399 8.059 1.00 80.88 82 LEU A CA 1
ATOM 618 C C . LEU A 1 82 ? -10.787 -1.734 7.723 1.00 80.88 82 LEU A C 1
ATOM 620 O O . LEU A 1 82 ? -11.316 -1.893 6.619 1.00 80.88 82 LEU A O 1
ATOM 624 N N . GLN A 1 83 ? -11.310 -0.968 8.676 1.00 81.88 83 GLN A N 1
ATOM 625 C CA . GLN A 1 83 ? -12.533 -0.195 8.515 1.00 81.88 83 GLN A CA 1
ATOM 626 C C . GLN A 1 83 ? -12.228 1.239 8.081 1.00 81.88 83 GLN A C 1
ATOM 628 O O . GLN A 1 83 ? -11.217 1.831 8.463 1.00 81.88 83 GLN A O 1
ATOM 633 N N . ASP A 1 84 ? -13.126 1.825 7.288 1.00 87.38 84 ASP A N 1
ATOM 634 C CA . ASP A 1 84 ? -13.047 3.245 6.951 1.00 87.38 84 ASP A CA 1
ATOM 635 C C . ASP A 1 84 ? -13.566 4.105 8.110 1.00 87.38 84 ASP A C 1
ATOM 637 O O . ASP A 1 84 ? -14.762 4.363 8.248 1.00 87.38 84 ASP A O 1
ATOM 641 N N . VAL A 1 85 ? -12.636 4.566 8.945 1.00 89.19 85 VAL A N 1
ATOM 642 C CA . VAL A 1 85 ? -12.926 5.382 10.132 1.00 89.19 85 VAL A CA 1
ATOM 643 C C . VAL A 1 85 ? -13.154 6.866 9.821 1.00 89.19 85 VAL A C 1
ATOM 645 O O . VAL A 1 85 ? -13.480 7.633 10.728 1.00 89.19 85 VAL A O 1
ATOM 648 N N . ARG A 1 86 ? -13.026 7.318 8.562 1.00 90.94 86 ARG A N 1
ATOM 649 C CA . ARG A 1 86 ? -13.120 8.753 8.212 1.00 90.94 86 ARG A CA 1
ATOM 650 C C . ARG A 1 86 ? -14.459 9.364 8.620 1.00 90.94 86 ARG A C 1
ATOM 652 O O . ARG A 1 86 ? -14.496 10.469 9.162 1.00 90.94 86 ARG A O 1
ATOM 659 N N . ALA A 1 87 ? -15.554 8.637 8.405 1.00 90.06 87 ALA A N 1
ATOM 660 C CA . ALA A 1 87 ? -16.890 9.084 8.793 1.00 90.06 87 ALA A CA 1
ATOM 661 C C . ALA A 1 87 ? -17.045 9.190 10.320 1.00 90.06 87 ALA A C 1
ATOM 663 O O . ALA A 1 87 ? -17.635 10.151 10.816 1.00 90.06 87 ALA A O 1
ATOM 664 N N . ALA A 1 88 ? -16.491 8.229 11.063 1.00 90.75 88 ALA A N 1
ATOM 665 C CA . ALA A 1 88 ? -16.510 8.228 12.520 1.00 90.75 88 ALA A CA 1
ATOM 666 C C . ALA A 1 88 ? -15.712 9.415 13.084 1.00 90.75 88 ALA A C 1
ATOM 668 O O . ALA A 1 88 ? -16.241 10.189 13.883 1.00 90.75 88 ALA A O 1
ATOM 669 N N . ILE A 1 89 ? -14.501 9.649 12.564 1.00 91.69 89 ILE A N 1
ATOM 670 C CA . ILE A 1 89 ? -13.657 10.802 12.914 1.00 91.69 89 ILE A CA 1
ATOM 671 C C . ILE A 1 89 ? -14.374 12.127 12.614 1.00 91.69 89 ILE A C 1
ATOM 673 O O . ILE A 1 89 ? -14.378 13.029 13.449 1.00 91.69 89 ILE A O 1
ATOM 677 N N . ALA A 1 90 ? -15.022 12.253 11.451 1.00 93.69 90 ALA A N 1
ATOM 678 C CA . ALA A 1 90 ? -15.725 13.476 11.055 1.00 93.69 90 ALA A CA 1
ATOM 679 C C . ALA A 1 90 ? -16.953 13.797 11.925 1.00 93.69 90 ALA A C 1
ATOM 681 O O . ALA A 1 90 ? -17.340 14.961 12.046 1.00 93.69 90 ALA A O 1
ATOM 682 N N . ARG A 1 91 ? -17.599 12.782 12.510 1.00 94.06 91 ARG A N 1
ATOM 683 C CA . ARG A 1 91 ? -18.666 12.980 13.501 1.00 94.06 91 ARG A CA 1
ATOM 684 C C . ARG A 1 91 ? -18.082 13.314 14.869 1.00 94.06 91 ARG A C 1
ATOM 686 O O . ARG A 1 91 ? -18.563 14.243 15.515 1.00 94.06 91 ARG A O 1
ATOM 693 N N . ALA A 1 92 ? -17.041 12.596 15.288 1.00 93.25 92 ALA A N 1
ATOM 694 C CA . ALA A 1 92 ? -16.372 12.824 16.564 1.00 93.25 92 ALA A CA 1
ATOM 695 C C . ALA A 1 92 ? -15.798 14.245 16.669 1.00 93.25 92 ALA A C 1
ATOM 697 O O . ALA A 1 92 ? -15.970 14.904 17.690 1.00 93.25 92 ALA A O 1
ATOM 698 N N . SER A 1 93 ? -15.225 14.780 15.585 1.00 94.06 93 SER A N 1
ATOM 699 C CA . SER A 1 93 ? -14.740 16.167 15.538 1.00 94.06 93 SER A CA 1
ATOM 700 C C . SER A 1 93 ? -15.844 17.220 15.707 1.00 94.06 93 SER A C 1
ATOM 702 O O . SER A 1 93 ? -15.552 18.365 16.044 1.00 94.06 93 SER A O 1
ATOM 704 N N . LYS A 1 94 ? -17.115 16.838 15.522 1.00 95.94 94 LYS A N 1
ATOM 705 C CA . LYS A 1 94 ? -18.306 17.670 15.758 1.00 95.94 94 LYS A CA 1
ATOM 706 C C . LYS A 1 94 ? -18.952 17.415 17.127 1.00 95.94 94 LYS A C 1
ATOM 708 O O . LYS A 1 94 ? -20.062 17.882 17.367 1.00 95.94 94 LYS A O 1
ATOM 713 N N . GLY A 1 95 ? -18.283 16.671 18.010 1.00 93.44 95 GLY A N 1
ATOM 714 C CA . GLY A 1 95 ? -18.748 16.369 19.366 1.00 93.44 95 GLY A CA 1
ATOM 715 C C . GLY A 1 95 ? -19.633 15.125 19.487 1.00 93.44 95 G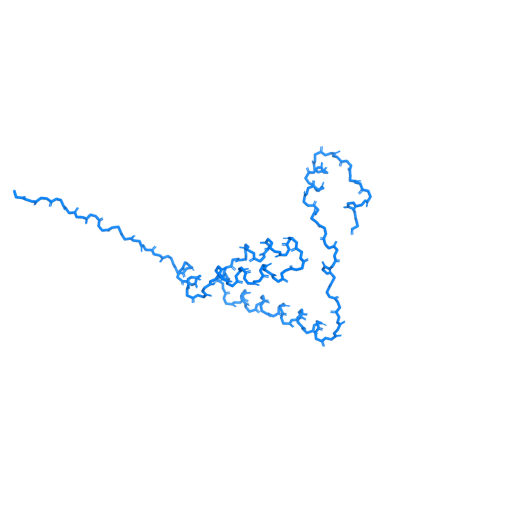LY A C 1
ATOM 716 O O . GLY A 1 95 ? -20.196 14.895 20.555 1.00 93.44 95 GLY A O 1
ATOM 717 N N . ALA A 1 96 ? -19.779 14.317 18.430 1.00 91.06 96 ALA A N 1
ATOM 718 C CA . ALA A 1 96 ? -20.483 13.041 18.540 1.00 91.06 96 ALA A CA 1
ATOM 719 C C . ALA A 1 96 ? -19.650 12.012 19.323 1.00 91.06 96 ALA A C 1
ATOM 721 O O . ALA A 1 96 ? -18.428 11.961 19.195 1.00 91.06 96 ALA A O 1
ATOM 722 N N . VAL A 1 97 ? -20.319 11.147 20.085 1.00 91.00 97 VAL A N 1
ATOM 723 C CA . VAL A 1 97 ? -19.670 10.008 20.746 1.00 91.00 97 VAL A CA 1
ATOM 724 C C . VAL A 1 97 ? -19.419 8.902 19.714 1.00 91.00 97 VAL A C 1
ATOM 726 O O . VAL A 1 97 ? -20.265 8.635 18.857 1.00 91.00 97 VAL A O 1
ATOM 729 N N . LEU A 1 98 ? -18.235 8.292 19.779 1.00 89.00 98 LEU A N 1
ATOM 730 C CA . LEU A 1 98 ? -17.892 7.107 18.998 1.00 89.00 98 LEU A CA 1
ATOM 731 C C . LEU A 1 98 ? -18.532 5.872 19.626 1.00 89.00 98 LEU A C 1
ATOM 733 O O . LEU A 1 98 ? -18.481 5.676 20.840 1.00 89.00 98 LEU A O 1
ATOM 737 N N . GLU A 1 99 ? -19.110 5.022 18.794 1.00 87.69 99 GLU A N 1
ATOM 738 C CA . GLU A 1 99 ? -19.660 3.749 19.243 1.00 87.69 99 GLU A CA 1
ATOM 739 C C . GLU A 1 99 ? -18.523 2.748 19.517 1.00 87.69 99 GLU A C 1
ATOM 741 O O . GLU A 1 99 ? -17.496 2.809 18.842 1.00 87.69 99 GLU A O 1
ATOM 746 N N . PRO A 1 100 ? -18.675 1.768 20.430 1.00 84.56 100 PRO A N 1
ATOM 747 C CA . PRO A 1 100 ? -17.606 0.807 20.740 1.00 84.56 100 PRO A CA 1
ATOM 748 C C . PRO A 1 100 ? -17.038 0.071 19.516 1.00 84.56 100 PRO A C 1
ATOM 750 O O . PRO A 1 100 ? -15.849 -0.220 19.458 1.00 84.56 100 PRO A O 1
ATOM 753 N N . ARG A 1 101 ? -17.879 -0.183 18.506 1.00 82.88 101 ARG A N 1
ATOM 754 C CA . ARG A 1 101 ? -17.478 -0.804 17.231 1.00 82.88 101 ARG A CA 1
ATOM 755 C C . ARG A 1 101 ? -16.573 0.073 16.358 1.00 82.88 101 ARG A C 1
ATOM 757 O O . ARG A 1 101 ? -16.019 -0.433 15.400 1.00 82.88 101 ARG A O 1
ATOM 764 N N . GLU A 1 102 ? -16.476 1.368 16.649 1.00 82.00 102 GLU A N 1
ATOM 765 C CA . GLU A 1 102 ? -15.685 2.351 15.894 1.00 82.00 102 GLU A CA 1
ATOM 766 C C . GLU A 1 102 ? -14.287 2.564 16.500 1.00 82.00 102 GLU A C 1
ATOM 768 O O . GLU A 1 102 ? -13.523 3.389 16.002 1.00 82.00 102 GLU A O 1
ATOM 773 N N . PHE A 1 103 ? -13.960 1.829 17.571 1.00 69.44 103 PHE A N 1
ATOM 774 C CA . PHE A 1 103 ? -12.636 1.776 18.204 1.00 69.44 103 PHE A CA 1
ATOM 775 C C . PHE A 1 103 ? -11.831 0.508 17.863 1.00 69.44 103 PHE A C 1
ATOM 777 O O . PHE A 1 103 ? -10.667 0.424 18.255 1.00 69.44 103 PHE A O 1
ATOM 784 N N . LEU A 1 104 ? -12.450 -0.478 17.207 1.00 61.22 104 LEU A N 1
ATOM 785 C CA . LEU A 1 104 ? -11.873 -1.790 16.878 1.00 61.22 104 LEU A CA 1
ATOM 786 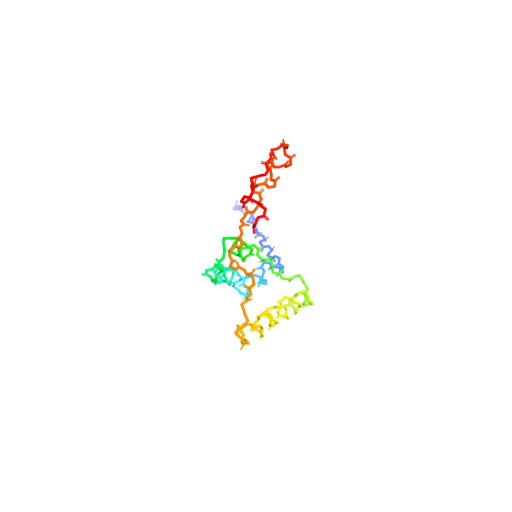C C . LEU A 1 104 ? -11.452 -1.849 15.407 1.00 61.22 104 LEU A C 1
ATOM 788 O O . LEU A 1 104 ? -10.481 -2.583 15.126 1.00 61.22 104 LEU A O 1
#

Foldseek 3Di:
DDDDDPPPPPPDDDPQNVVCVVVVVQVQLCVQLVPDPDPVSNVCSNPPGDDPDPVVVVVVVVVVVVVVVCVVVVHDDPPPPDDDLVVVVVVVVVVDDRDPVSVD

Sequence (104 aa):
MRAGAPAVYSFSMTLEEKGQRALEWDRLLAHLAARAATSLGRERCLTLPLAAEVSQAREALQETSEARALLDRDLVLPTAGLQDVRAAIARASKGAVLEPREFL

Secondary structure (DSSP, 8-state):
---PPP--------HHHHHHHHTTHHHHHHHHHTT-SSHHHHHHHHTPPPPSSHHHHHHHHHHHHHHHHHHTTTPPPTTTT----HHHHHHHTTTPPPPGGG--

pLDDT: mean 86.75, std 14.37, range [39.38, 98.31]

Radius of gyration: 22.07 Å; chains: 1; bounding box: 35×55×71 Å